Protein AF-A0A3N2QXW7-F1 (afdb_monomer)

Sequence (77 aa):
MADDKTHDPEKTPRKPGVLKVMQGILAGAFGVQSERHRHHDFSSSSPLPYIIGGILFLIVFVVSVALVVRWVLATQT

Secondary structure (DSSP, 8-state):
-------------PPPPHHHHHHHHHHHHTT---HHHHHHHTTSS-SHHHHHHHHHHHHHHHHHHHHHHHHHHHH--

Radius of gyration: 23.57 Å; Cα contacts (8 Å, |Δi|>4): 7; chains: 1; bounding box: 26×43×82 Å

Structure (mmCIF, N/CA/C/O backbone):
data_AF-A0A3N2QXW7-F1
#
_entry.id   AF-A0A3N2QXW7-F1
#
loop_
_atom_site.group_PDB
_atom_site.id
_atom_site.type_symbol
_atom_site.label_atom_id
_atom_site.label_alt_id
_atom_site.label_comp_id
_atom_site.label_asym_id
_atom_site.label_entity_id
_atom_site.label_seq_id
_atom_site.pdbx_PDB_ins_code
_atom_site.Cartn_x
_atom_site.Cartn_y
_atom_site.Cartn_z
_atom_site.occupancy
_atom_site.B_iso_or_equiv
_atom_site.auth_seq_id
_atom_site.auth_comp_id
_atom_site.auth_asym_id
_atom_site.auth_atom_id
_atom_site.pdbx_PDB_model_num
ATOM 1 N N . MET A 1 1 ? -5.155 -39.230 -55.330 1.00 47.28 1 MET A N 1
ATOM 2 C CA . MET A 1 1 ? -4.146 -38.543 -54.501 1.00 47.28 1 MET A CA 1
ATOM 3 C C . MET A 1 1 ? -4.843 -37.342 -53.882 1.00 47.28 1 MET A C 1
ATOM 5 O O . MET A 1 1 ? -5.031 -36.368 -54.589 1.00 47.28 1 MET A O 1
ATOM 9 N N . ALA A 1 2 ? -5.537 -37.424 -52.745 1.00 60.31 2 ALA A N 1
ATOM 10 C CA . ALA A 1 2 ? -5.126 -37.915 -51.423 1.00 60.31 2 ALA A CA 1
ATOM 11 C C . ALA A 1 2 ? -3.856 -37.212 -50.934 1.00 60.31 2 ALA A C 1
ATOM 13 O O . ALA A 1 2 ? -2.797 -37.543 -51.444 1.00 60.31 2 ALA A O 1
ATOM 14 N N . ASP A 1 3 ? -4.054 -36.235 -50.042 1.00 59.31 3 ASP A N 1
ATOM 15 C CA . ASP A 1 3 ? -3.195 -35.797 -48.924 1.00 59.31 3 ASP A CA 1
ATOM 16 C C . ASP A 1 3 ? -4.005 -34.705 -48.186 1.00 59.31 3 ASP A C 1
ATOM 18 O O . ASP A 1 3 ? -4.128 -33.571 -48.638 1.00 59.31 3 ASP A O 1
ATOM 22 N N . ASP A 1 4 ? -4.950 -35.073 -47.324 1.00 54.78 4 ASP A N 1
ATOM 23 C CA . ASP A 1 4 ? -4.763 -35.527 -45.934 1.00 54.78 4 ASP A CA 1
ATOM 24 C C . ASP A 1 4 ? -4.481 -34.376 -44.946 1.00 54.78 4 ASP A C 1
ATOM 26 O O . ASP A 1 4 ? -3.361 -33.983 -44.653 1.00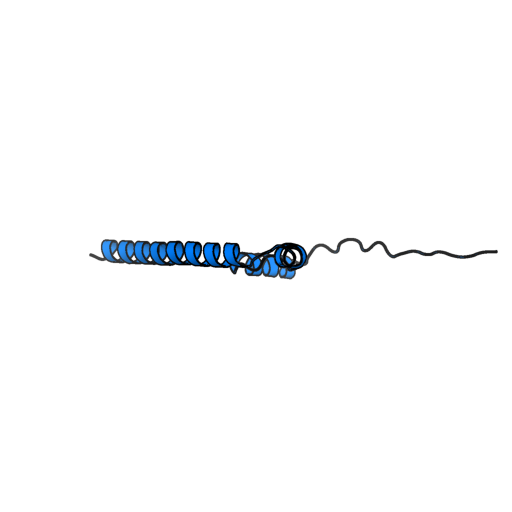 54.78 4 ASP A O 1
ATOM 30 N N . LYS A 1 5 ? -5.597 -33.796 -44.492 1.00 65.25 5 LYS A N 1
ATOM 31 C CA . LYS A 1 5 ? -5.933 -33.453 -43.101 1.00 65.25 5 LYS A CA 1
ATOM 32 C C . LYS A 1 5 ? -4.794 -33.023 -42.162 1.00 65.25 5 LYS A C 1
ATOM 34 O O . LYS A 1 5 ? -4.399 -33.772 -41.274 1.00 65.25 5 LYS A O 1
ATOM 39 N N . THR A 1 6 ? -4.514 -31.724 -42.131 1.00 50.94 6 THR A N 1
ATOM 40 C CA . THR A 1 6 ? -4.018 -31.080 -40.903 1.00 50.94 6 THR A CA 1
ATOM 41 C C . THR A 1 6 ? -5.208 -30.531 -40.115 1.00 50.94 6 THR A C 1
ATOM 43 O O . THR A 1 6 ? -5.614 -29.381 -40.251 1.00 50.94 6 THR A O 1
ATOM 46 N N . HIS A 1 7 ? -5.847 -31.404 -39.332 1.00 53.56 7 HIS A N 1
ATOM 47 C CA . HIS A 1 7 ? -6.648 -30.970 -38.190 1.00 53.56 7 HIS A CA 1
ATOM 48 C C . HIS A 1 7 ? -5.678 -30.512 -37.101 1.00 53.56 7 HIS A C 1
ATOM 50 O O . HIS A 1 7 ? -5.188 -31.333 -36.328 1.00 53.56 7 HIS A O 1
ATOM 56 N N . ASP A 1 8 ? -5.414 -29.212 -37.017 1.00 57.84 8 ASP A N 1
ATOM 57 C CA . ASP A 1 8 ? -4.968 -28.646 -35.751 1.00 57.84 8 ASP A CA 1
ATOM 58 C C . ASP A 1 8 ? -6.148 -28.765 -34.778 1.00 57.84 8 ASP A C 1
ATOM 60 O O . ASP A 1 8 ? -7.210 -28.197 -35.053 1.00 57.84 8 ASP A O 1
ATOM 64 N N . PRO A 1 9 ? -6.045 -29.527 -33.673 1.00 50.44 9 PRO A N 1
ATOM 65 C CA . PRO A 1 9 ? -7.120 -29.569 -32.705 1.00 50.44 9 PRO A CA 1
ATOM 66 C C . PRO A 1 9 ? -7.257 -28.166 -32.120 1.00 50.44 9 PRO A C 1
ATOM 68 O O . P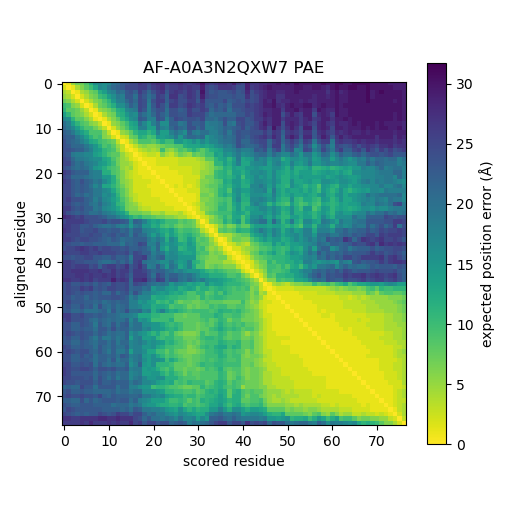RO A 1 9 ? -6.400 -27.692 -31.369 1.00 50.44 9 PRO A O 1
ATOM 71 N N . GLU A 1 10 ? -8.348 -27.507 -32.500 1.00 55.41 10 GLU A N 1
ATOM 72 C CA . GLU A 1 10 ? -8.894 -26.318 -31.871 1.00 55.41 10 GLU A CA 1
ATOM 73 C C . GLU A 1 10 ? -8.818 -26.515 -30.353 1.00 55.41 10 GLU A C 1
ATOM 75 O O . GLU A 1 10 ? -9.556 -27.307 -29.758 1.00 55.41 10 GLU A O 1
ATOM 80 N N . LYS A 1 11 ? -7.856 -25.846 -29.706 1.00 53.66 11 LYS A N 1
ATOM 81 C CA . LYS A 1 11 ? -7.754 -25.821 -28.249 1.00 53.66 11 LYS A CA 1
ATOM 82 C C . LYS A 1 11 ? -8.934 -25.002 -27.748 1.00 53.66 11 LYS A C 1
ATOM 84 O O . LYS A 1 11 ? -8.797 -23.810 -27.487 1.00 53.66 11 LYS A O 1
ATOM 89 N N . THR A 1 12 ? -10.092 -25.642 -27.624 1.00 56.22 12 THR A N 1
ATOM 90 C CA . THR A 1 12 ? -11.240 -25.088 -26.911 1.00 56.22 12 THR A CA 1
ATOM 91 C C . THR A 1 12 ? -10.717 -24.599 -25.559 1.00 56.22 12 THR A C 1
ATOM 93 O O . THR A 1 12 ? -10.099 -25.384 -24.829 1.00 56.22 12 THR A O 1
ATOM 96 N N . PRO A 1 13 ? -10.856 -23.303 -25.224 1.00 57.06 13 PRO A N 1
ATOM 97 C CA . PRO A 1 13 ? -10.303 -22.766 -23.994 1.00 57.06 13 PRO A CA 1
ATOM 98 C C . PRO A 1 13 ? -11.028 -23.446 -22.835 1.00 57.06 13 PRO A C 1
ATOM 100 O O . PRO A 1 13 ? -12.156 -23.094 -22.490 1.00 57.06 13 PRO A O 1
ATOM 103 N N . ARG A 1 14 ? -10.405 -24.480 -22.255 1.00 67.44 14 ARG A N 1
ATOM 104 C CA . ARG A 1 14 ? -10.924 -25.141 -21.059 1.00 67.44 14 ARG A CA 1
ATOM 105 C C . ARG A 1 14 ? -11.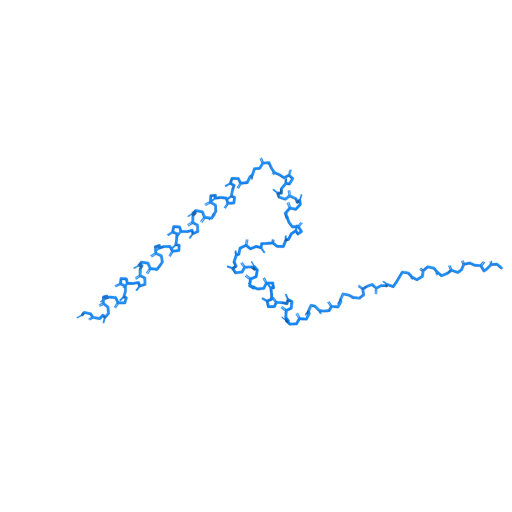100 -24.058 -20.009 1.00 67.44 14 ARG A C 1
ATOM 107 O O . ARG A 1 14 ? -10.125 -23.407 -19.626 1.00 67.44 14 ARG A O 1
ATOM 114 N N . LYS A 1 15 ? -12.351 -23.857 -19.583 1.00 65.00 15 LYS A N 1
ATOM 115 C CA . LYS A 1 15 ? -12.704 -22.901 -18.534 1.00 65.00 15 LYS A CA 1
ATOM 116 C C . LYS A 1 15 ? -11.728 -23.107 -17.371 1.00 65.00 15 LYS A C 1
ATOM 118 O O . LYS A 1 15 ? -11.554 -24.256 -16.953 1.00 65.00 15 LYS A O 1
ATOM 123 N N . PRO A 1 16 ? -11.042 -22.052 -16.898 1.00 67.69 16 PRO A N 1
ATOM 124 C CA . PRO A 1 16 ? -10.129 -22.184 -15.778 1.00 67.69 16 PRO A CA 1
ATOM 125 C C . PRO A 1 16 ? -10.879 -22.851 -14.629 1.00 67.69 16 PRO A C 1
ATOM 127 O O . PRO A 1 16 ? -11.958 -22.396 -14.251 1.00 67.69 16 PRO A O 1
ATOM 130 N N . GLY A 1 17 ? -10.349 -23.960 -14.113 1.00 82.94 17 GLY A N 1
ATOM 131 C CA . GLY A 1 17 ? -10.947 -24.601 -12.947 1.00 82.94 17 GLY A CA 1
ATOM 132 C C . GLY A 1 17 ? -11.032 -23.600 -11.794 1.00 82.94 17 GLY A C 1
ATOM 133 O O . GLY A 1 17 ? -10.202 -22.697 -11.700 1.00 82.94 17 GLY A O 1
ATOM 134 N N . VAL A 1 18 ? -12.007 -23.768 -10.902 1.00 84.00 18 VAL A N 1
ATOM 135 C CA . VAL A 1 18 ? -12.236 -22.871 -9.750 1.00 84.00 18 VAL A CA 1
ATOM 136 C C . VAL A 1 18 ? -10.950 -22.645 -8.942 1.00 84.00 18 VAL A C 1
ATOM 138 O O . VAL A 1 18 ? -10.642 -21.523 -8.551 1.00 84.00 18 VAL A O 1
ATOM 141 N N . LEU A 1 19 ? -10.128 -23.686 -8.805 1.00 78.81 19 LEU A N 1
ATOM 142 C CA . LEU A 1 19 ? -8.805 -23.615 -8.181 1.00 78.81 19 LEU A CA 1
ATOM 143 C C . LEU A 1 19 ? -7.841 -22.648 -8.888 1.00 78.81 19 LEU A C 1
ATOM 145 O O . LEU A 1 19 ? -7.125 -21.905 -8.226 1.00 78.81 19 LEU A O 1
ATOM 149 N N . LYS A 1 20 ? -7.848 -22.602 -10.223 1.00 74.25 20 LYS A N 1
ATOM 150 C CA . LYS A 1 20 ? -7.008 -21.697 -11.022 1.00 74.25 20 LYS A CA 1
ATOM 151 C C . LYS A 1 20 ? -7.484 -20.247 -10.927 1.00 74.25 20 LYS A C 1
ATOM 153 O O . LYS A 1 20 ? -6.674 -19.326 -10.949 1.00 74.25 20 LYS A O 1
ATOM 158 N N . VAL A 1 21 ? -8.793 -20.053 -10.779 1.00 74.69 21 VAL A N 1
ATOM 159 C CA . VAL A 1 21 ? -9.396 -18.739 -10.524 1.00 74.69 21 VAL A CA 1
ATOM 160 C C . VAL A 1 21 ? -9.004 -18.235 -9.132 1.00 74.69 21 VAL A C 1
ATOM 162 O O . VAL A 1 21 ? -8.539 -17.109 -9.000 1.00 74.69 21 VAL A O 1
ATOM 165 N N . MET A 1 22 ? -9.081 -19.086 -8.107 1.00 78.81 22 MET A N 1
ATOM 166 C CA . MET A 1 22 ? -8.683 -18.747 -6.737 1.00 78.81 22 MET A CA 1
ATOM 167 C C . MET A 1 22 ? -7.178 -18.453 -6.621 1.00 78.81 22 MET A C 1
ATOM 169 O O . MET A 1 22 ? -6.778 -17.495 -5.965 1.00 78.81 22 MET A O 1
ATOM 173 N N . GLN A 1 23 ? -6.343 -19.213 -7.335 1.00 72.00 23 GLN A N 1
ATOM 174 C CA . GLN A 1 23 ? -4.908 -18.937 -7.455 1.00 72.00 23 GLN A CA 1
ATOM 175 C C . GLN A 1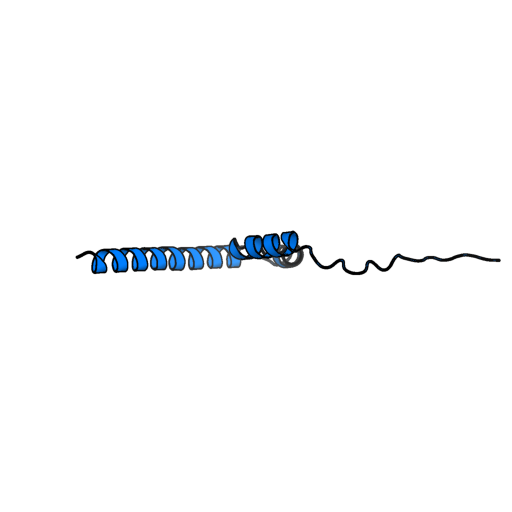 23 ? -4.624 -17.577 -8.110 1.00 72.00 23 GLN A C 1
ATOM 177 O O . GLN A 1 23 ? -3.718 -16.878 -7.669 1.00 72.00 23 GLN A O 1
ATOM 182 N N . GLY A 1 24 ? -5.412 -17.167 -9.110 1.00 67.69 24 GLY 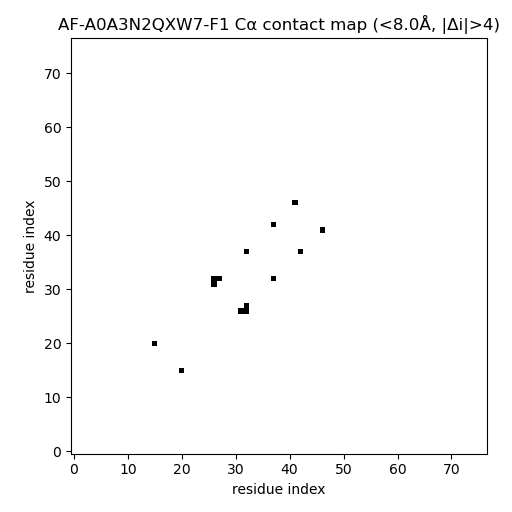A N 1
ATOM 183 C CA . GLY A 1 24 ? -5.308 -15.838 -9.724 1.00 67.69 24 GLY A CA 1
ATOM 184 C C . GLY A 1 24 ? -5.725 -14.701 -8.786 1.00 67.69 24 GLY A C 1
ATOM 185 O O . GLY A 1 24 ? -5.085 -13.653 -8.768 1.00 67.69 24 GLY A O 1
ATOM 186 N N . ILE A 1 25 ? -6.751 -14.924 -7.965 1.00 69.38 25 ILE A N 1
ATOM 187 C CA . ILE A 1 25 ? -7.221 -13.950 -6.969 1.00 69.38 25 ILE A CA 1
ATOM 188 C C . ILE A 1 25 ? -6.165 -13.744 -5.874 1.00 69.38 25 ILE A C 1
ATOM 190 O O . ILE A 1 25 ? -5.878 -1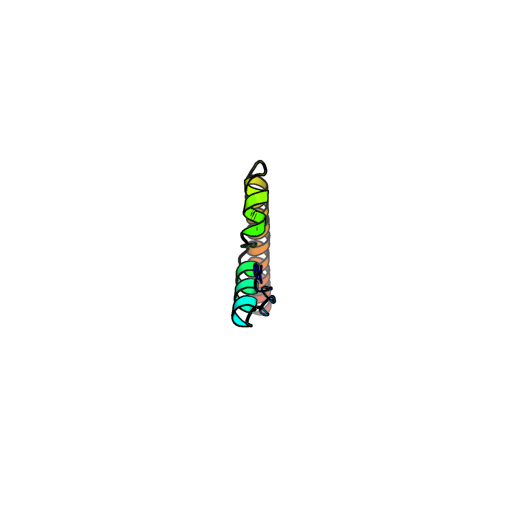2.609 -5.503 1.00 69.38 25 ILE A O 1
ATOM 194 N N . LEU A 1 26 ? -5.524 -14.821 -5.410 1.00 67.81 26 LEU A N 1
ATOM 195 C CA . LEU A 1 26 ? -4.433 -14.747 -4.433 1.00 67.81 26 LEU A CA 1
ATOM 196 C C . LEU A 1 26 ? -3.167 -14.114 -5.032 1.00 67.81 26 LEU A C 1
ATOM 198 O O . LEU A 1 26 ? -2.584 -13.222 -4.427 1.00 67.81 26 LEU A O 1
ATOM 202 N N . ALA A 1 27 ? -2.777 -14.499 -6.248 1.00 68.69 27 ALA A N 1
ATOM 203 C CA . ALA A 1 27 ? -1.673 -13.870 -6.976 1.00 68.69 27 ALA A CA 1
ATOM 204 C C . ALA A 1 27 ? -1.884 -12.350 -7.155 1.00 68.69 27 ALA A C 1
ATOM 206 O O . ALA A 1 27 ? -0.957 -11.565 -6.960 1.00 68.69 27 ALA A O 1
ATOM 207 N N . GLY A 1 28 ? -3.119 -11.927 -7.445 1.00 62.81 28 GLY A N 1
ATOM 208 C CA . GLY A 1 28 ? -3.503 -10.518 -7.536 1.00 62.81 28 GLY A CA 1
ATOM 209 C C . GLY A 1 28 ? -3.512 -9.784 -6.191 1.00 62.81 28 GLY A C 1
ATOM 210 O O . GLY A 1 28 ? -3.090 -8.634 -6.131 1.00 62.81 28 GLY A O 1
ATOM 211 N N . ALA A 1 29 ? -3.918 -10.443 -5.103 1.00 67.62 29 ALA A N 1
ATOM 212 C CA . ALA A 1 29 ? -3.926 -9.853 -3.761 1.00 67.62 29 ALA A CA 1
ATOM 213 C C . ALA A 1 29 ? -2.513 -9.606 -3.198 1.00 67.62 29 ALA A C 1
ATOM 215 O O . ALA A 1 29 ? -2.311 -8.672 -2.428 1.00 67.62 29 ALA A O 1
ATOM 216 N N . PHE A 1 30 ? -1.532 -10.412 -3.612 1.00 66.81 30 PHE A N 1
ATOM 217 C CA . PHE A 1 30 ? -0.126 -10.284 -3.212 1.00 66.81 30 PHE A CA 1
ATOM 218 C C . PHE A 1 30 ? 0.748 -9.535 -4.238 1.00 66.81 30 PHE A C 1
ATOM 220 O O . PHE A 1 30 ? 1.967 -9.483 -4.089 1.00 66.81 30 PHE A O 1
ATOM 227 N N . GLY A 1 31 ? 0.143 -8.925 -5.264 1.00 68.31 31 GLY A N 1
ATOM 228 C CA . GLY A 1 31 ? 0.825 -8.002 -6.178 1.00 68.31 31 GLY A CA 1
ATOM 229 C C . GLY A 1 31 ? 1.553 -8.640 -7.365 1.00 68.31 31 GLY A C 1
ATOM 230 O O . GLY A 1 31 ? 2.323 -7.956 -8.037 1.00 68.31 31 GLY A O 1
ATOM 231 N N . VAL A 1 32 ? 1.328 -9.920 -7.675 1.00 63.31 32 VAL A N 1
ATOM 232 C CA . VAL A 1 32 ? 1.976 -10.572 -8.823 1.00 63.31 32 VAL A CA 1
ATOM 233 C C . VAL A 1 32 ? 1.034 -10.638 -10.017 1.00 63.31 32 VAL A C 1
ATOM 235 O O . VAL A 1 32 ? 0.274 -11.581 -10.241 1.00 63.31 32 VAL A O 1
ATOM 238 N N . GLN A 1 33 ? 1.110 -9.580 -10.817 1.00 60.06 33 GLN A N 1
ATOM 239 C CA . GLN A 1 33 ? 0.539 -9.541 -12.152 1.00 60.06 33 GLN A CA 1
ATOM 240 C C . GLN A 1 33 ? 1.105 -10.695 -12.998 1.00 60.06 33 GLN A C 1
ATOM 242 O O . GLN A 1 33 ? 2.292 -11.026 -12.931 1.00 60.06 33 GLN A O 1
ATOM 247 N N . SER A 1 34 ? 0.224 -11.316 -13.788 1.00 59.56 34 SER A N 1
ATOM 248 C CA . SER A 1 34 ? 0.539 -12.411 -14.709 1.00 59.56 34 SER A CA 1
ATOM 249 C C . SER A 1 34 ? 1.783 -12.100 -15.550 1.00 59.56 34 SER A C 1
ATOM 251 O O . SER A 1 34 ? 1.876 -11.038 -16.166 1.00 59.56 34 SER A O 1
ATOM 253 N N . GLU A 1 35 ? 2.695 -13.073 -15.620 1.00 54.25 35 GLU A N 1
ATOM 254 C CA . GLU A 1 35 ? 3.962 -13.089 -16.370 1.00 54.25 35 GLU A CA 1
ATOM 255 C C . GLU A 1 35 ? 3.849 -12.603 -17.832 1.00 54.25 35 GLU A C 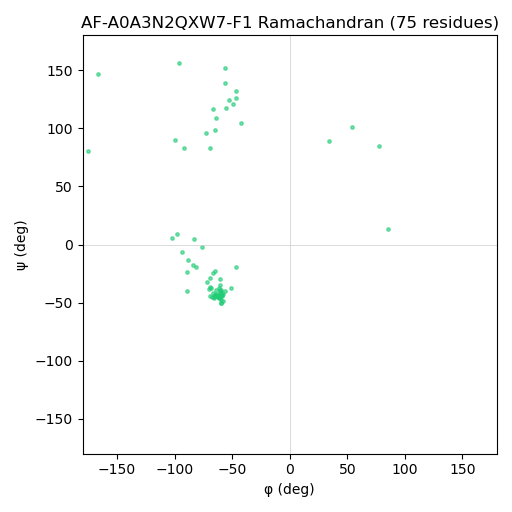1
ATOM 257 O O . GLU A 1 35 ? 4.816 -12.135 -18.425 1.00 54.25 35 GLU A O 1
ATOM 262 N N . ARG A 1 36 ? 2.636 -12.607 -18.397 1.00 53.97 36 ARG A N 1
ATOM 263 C CA . ARG A 1 36 ? 2.333 -12.051 -19.721 1.00 53.97 36 ARG A CA 1
ATOM 264 C C . ARG A 1 36 ? 2.620 -10.550 -19.860 1.00 53.97 36 ARG A C 1
ATOM 266 O O . ARG A 1 36 ? 2.939 -10.123 -20.962 1.00 53.97 36 ARG A O 1
ATOM 273 N N . HIS A 1 37 ? 2.525 -9.774 -18.779 1.00 53.66 37 HIS A N 1
ATOM 274 C CA . HIS A 1 37 ? 2.846 -8.337 -18.785 1.00 53.66 37 HIS A CA 1
ATOM 275 C C . HIS A 1 37 ? 4.323 -8.070 -18.474 1.00 53.66 37 HIS A C 1
ATOM 277 O O . HIS A 1 37 ? 4.889 -7.096 -18.953 1.00 53.66 37 HIS A O 1
ATOM 283 N N . ARG A 1 38 ? 4.998 -8.999 -17.785 1.00 56.69 38 ARG A N 1
ATOM 284 C CA . ARG A 1 38 ? 6.430 -8.903 -17.471 1.00 56.69 38 ARG A CA 1
ATOM 285 C C . ARG A 1 38 ? 7.318 -8.848 -18.703 1.00 56.69 38 ARG A C 1
ATOM 287 O O . ARG A 1 38 ? 8.278 -8.100 -18.703 1.00 56.69 38 ARG A O 1
ATOM 294 N N . HIS A 1 39 ? 7.028 -9.605 -19.756 1.00 53.97 39 HIS A N 1
ATOM 295 C CA . HIS A 1 39 ? 7.881 -9.576 -20.952 1.00 53.97 39 HIS A CA 1
ATOM 296 C C . HIS A 1 39 ? 7.839 -8.232 -21.692 1.00 53.97 39 HIS A C 1
ATOM 298 O O . HIS A 1 39 ? 8.806 -7.889 -22.361 1.00 53.97 39 HIS A O 1
ATOM 304 N N . HIS A 1 40 ? 6.758 -7.465 -21.530 1.00 55.38 40 HIS A N 1
ATOM 305 C CA . HIS A 1 40 ? 6.617 -6.119 -22.079 1.00 55.38 40 HIS A CA 1
ATOM 306 C C . HIS A 1 40 ? 7.151 -5.058 -21.096 1.00 55.38 40 HIS A C 1
ATOM 308 O O . HIS A 1 40 ? 7.899 -4.164 -21.490 1.00 55.38 40 HIS A O 1
ATOM 314 N N . ASP A 1 41 ? 6.890 -5.223 -19.799 1.00 54.59 41 ASP A N 1
ATOM 315 C CA . ASP A 1 41 ? 7.300 -4.279 -18.751 1.00 54.59 41 ASP A CA 1
ATOM 316 C C . ASP A 1 41 ? 8.759 -4.436 -18.288 1.00 54.59 41 ASP A C 1
ATOM 318 O O . ASP A 1 41 ? 9.335 -3.505 -17.739 1.00 54.59 41 ASP A O 1
ATOM 322 N N . PHE A 1 42 ? 9.390 -5.585 -18.544 1.00 56.59 42 PHE A N 1
ATOM 323 C CA . PHE A 1 42 ? 10.840 -5.782 -18.414 1.00 56.59 42 PHE A CA 1
ATOM 324 C C . PHE A 1 42 ? 11.596 -5.545 -19.723 1.00 56.59 42 PHE A C 1
ATOM 326 O O . PHE A 1 42 ? 12.824 -5.558 -19.726 1.00 56.59 42 PHE A O 1
ATOM 333 N N . SER A 1 43 ? 10.877 -5.328 -20.829 1.00 56.56 43 SER A N 1
ATOM 334 C CA . SER A 1 43 ? 11.453 -4.762 -22.053 1.00 56.56 43 SER A CA 1
ATOM 335 C C . SER A 1 43 ? 11.405 -3.228 -22.070 1.00 56.56 43 SER A C 1
ATOM 337 O O . SER A 1 43 ? 12.095 -2.605 -22.874 1.00 56.56 43 SER A O 1
ATOM 339 N N . SER A 1 44 ? 10.631 -2.612 -21.166 1.00 57.22 44 SER A N 1
ATOM 340 C CA . SER A 1 44 ? 10.592 -1.167 -20.940 1.00 57.22 44 SER A CA 1
ATOM 341 C C . SER A 1 44 ? 11.501 -0.748 -19.767 1.00 57.22 44 SER A C 1
ATOM 343 O O . SER A 1 44 ? 11.910 -1.544 -18.925 1.00 57.22 44 SER A O 1
ATOM 345 N N . SER A 1 45 ? 11.933 0.512 -19.780 1.00 61.59 45 SER A N 1
ATOM 346 C CA . SER A 1 45 ? 13.298 0.932 -19.430 1.00 61.59 45 SER A CA 1
ATOM 347 C C . SER A 1 45 ? 13.659 1.141 -17.951 1.00 61.59 45 SER A C 1
ATOM 349 O O . SER A 1 45 ? 14.790 1.550 -17.697 1.00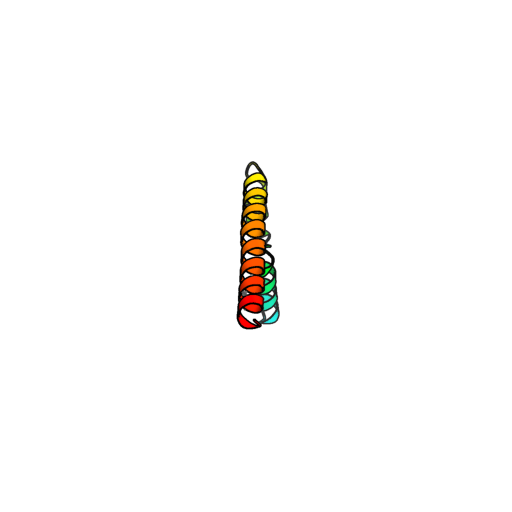 61.59 45 SER A O 1
ATOM 351 N N . SER A 1 46 ? 12.805 0.868 -16.953 1.00 67.75 46 SER A N 1
ATOM 352 C CA . SER A 1 46 ? 13.296 0.799 -15.560 1.00 67.75 46 SER A CA 1
ATOM 353 C C . SER A 1 46 ? 12.312 0.161 -14.564 1.00 67.75 46 SER A C 1
ATOM 355 O O . SER A 1 46 ? 11.108 0.399 -14.650 1.00 67.75 46 SER A O 1
ATOM 357 N N . PRO A 1 47 ? 12.811 -0.556 -13.536 1.00 72.12 47 PRO A N 1
ATOM 358 C CA . PRO A 1 47 ? 11.995 -1.109 -12.448 1.00 72.12 47 PRO A CA 1
ATOM 359 C C . PRO A 1 47 ? 11.544 -0.059 -11.411 1.00 72.12 47 PRO A C 1
ATOM 361 O O . PRO A 1 47 ? 10.828 -0.389 -10.465 1.00 72.12 47 PRO A O 1
ATOM 364 N N . LEU A 1 48 ? 11.960 1.203 -11.558 1.00 80.75 48 LEU A N 1
ATOM 365 C CA . LEU A 1 48 ? 11.724 2.274 -10.584 1.00 80.75 48 LEU A CA 1
ATOM 366 C C . LEU A 1 48 ? 10.239 2.538 -10.266 1.00 80.75 48 LEU A C 1
ATOM 368 O O . LEU A 1 48 ? 9.926 2.679 -9.082 1.00 80.75 48 LEU A O 1
ATOM 372 N N . PRO A 1 49 ? 9.304 2.561 -11.239 1.00 77.62 49 PRO A N 1
ATOM 373 C CA . PRO A 1 49 ? 7.893 2.828 -10.951 1.00 77.62 49 PRO A CA 1
ATOM 374 C C . PRO A 1 49 ? 7.264 1.799 -10.002 1.00 77.62 49 PRO A C 1
ATOM 376 O O . PRO A 1 49 ? 6.458 2.156 -9.145 1.00 77.62 49 PRO A O 1
ATOM 379 N N . TYR A 1 50 ? 7.681 0.534 -10.098 1.00 75.00 50 TYR A N 1
ATOM 380 C CA . TYR A 1 50 ? 7.191 -0.547 -9.240 1.00 75.00 50 TYR A CA 1
ATOM 381 C C . TYR A 1 50 ? 7.686 -0.412 -7.798 1.00 75.00 50 TYR A C 1
ATOM 383 O O . TYR A 1 50 ? 6.928 -0.643 -6.859 1.00 75.00 50 TYR A O 1
ATOM 391 N N . ILE A 1 51 ? 8.940 0.010 -7.616 1.00 80.69 51 ILE A N 1
ATOM 392 C CA . ILE A 1 51 ? 9.530 0.245 -6.290 1.00 80.69 51 ILE A CA 1
ATOM 393 C C . ILE A 1 51 ? 8.820 1.413 -5.602 1.00 80.69 51 ILE A C 1
ATOM 395 O O . ILE A 1 51 ? 8.429 1.306 -4.442 1.00 80.69 51 ILE A O 1
ATOM 399 N N . ILE A 1 52 ? 8.599 2.508 -6.332 1.00 86.62 52 ILE A N 1
ATOM 400 C CA . ILE A 1 52 ? 7.886 3.681 -5.815 1.00 86.62 52 ILE A CA 1
ATOM 401 C C . ILE A 1 52 ? 6.447 3.307 -5.441 1.00 86.62 52 ILE A C 1
ATOM 403 O O . ILE A 1 52 ? 5.993 3.646 -4.348 1.00 86.62 52 ILE A O 1
ATOM 407 N N . GLY A 1 53 ? 5.752 2.556 -6.302 1.00 85.19 53 GLY A N 1
ATOM 408 C CA . GLY A 1 53 ? 4.408 2.051 -6.018 1.00 85.19 53 GLY A CA 1
ATOM 409 C C . GLY A 1 53 ? 4.358 1.178 -4.761 1.00 85.19 53 GLY A C 1
ATOM 410 O O . GLY A 1 53 ? 3.479 1.362 -3.921 1.00 85.19 53 GLY A O 1
ATOM 411 N N . GLY A 1 54 ? 5.338 0.287 -4.586 1.00 82.31 54 GLY A N 1
ATOM 412 C CA . GLY A 1 54 ? 5.454 -0.563 -3.399 1.00 82.31 54 GLY A CA 1
ATOM 413 C C . GLY A 1 54 ? 5.704 0.224 -2.110 1.00 82.31 54 GLY A C 1
ATOM 414 O O . GLY A 1 54 ? 5.070 -0.048 -1.093 1.00 82.31 54 GLY A O 1
ATOM 415 N N . ILE A 1 55 ? 6.574 1.236 -2.150 1.00 92.56 55 ILE A N 1
ATOM 416 C CA . ILE A 1 55 ? 6.852 2.101 -0.992 1.00 92.56 55 ILE A CA 1
ATOM 417 C C . ILE A 1 55 ? 5.613 2.918 -0.618 1.00 92.56 55 ILE A C 1
ATOM 419 O O . ILE A 1 55 ? 5.254 2.990 0.558 1.00 92.56 55 ILE A O 1
ATOM 423 N N . LEU A 1 56 ? 4.930 3.503 -1.605 1.00 91.56 56 LEU A N 1
ATOM 424 C CA . LEU A 1 56 ? 3.709 4.269 -1.369 1.00 91.56 56 LEU A CA 1
ATOM 425 C C . LEU A 1 56 ? 2.613 3.389 -0.753 1.00 91.56 56 LEU A C 1
ATOM 427 O O . LEU A 1 56 ? 1.991 3.778 0.236 1.00 91.56 56 LEU A O 1
ATOM 431 N N . PHE A 1 57 ? 2.426 2.182 -1.291 1.00 87.00 57 PHE A N 1
ATOM 432 C CA . PHE A 1 57 ? 1.503 1.193 -0.741 1.00 87.00 57 PHE A CA 1
ATOM 433 C C . PHE A 1 57 ? 1.850 0.830 0.709 1.00 87.00 57 PHE A C 1
ATOM 435 O O . PHE A 1 57 ? 0.966 0.812 1.565 1.00 87.00 57 PHE A O 1
ATOM 442 N N . LEU A 1 58 ? 3.132 0.604 1.011 1.00 91.88 58 LEU A N 1
ATOM 443 C CA . LEU A 1 58 ? 3.590 0.263 2.357 1.00 91.88 58 LEU A CA 1
ATOM 444 C C . LEU A 1 58 ? 3.295 1.378 3.369 1.00 91.88 58 LEU A C 1
ATOM 446 O O . LEU A 1 58 ? 2.827 1.095 4.471 1.00 91.88 58 LEU A O 1
ATOM 450 N N . ILE A 1 59 ? 3.528 2.639 2.999 1.00 97.25 59 ILE A N 1
ATOM 451 C CA . ILE A 1 59 ? 3.231 3.790 3.864 1.00 97.25 59 ILE A CA 1
ATOM 452 C C . ILE A 1 59 ? 1.737 3.827 4.200 1.00 97.25 59 ILE A C 1
ATOM 454 O O . ILE A 1 59 ? 1.365 3.902 5.372 1.00 97.25 59 ILE A O 1
ATOM 458 N N . VAL A 1 60 ? 0.879 3.729 3.180 1.00 95.38 60 VAL A N 1
ATOM 459 C CA . VAL A 1 60 ? -0.580 3.720 3.357 1.00 95.38 60 VAL A CA 1
ATOM 460 C C . VAL A 1 60 ? -1.014 2.550 4.241 1.00 95.38 60 VAL A C 1
ATOM 462 O O . VAL A 1 60 ? -1.822 2.733 5.153 1.00 95.38 60 VAL A O 1
ATOM 465 N N . PHE A 1 61 ? -0.443 1.364 4.024 1.00 93.00 61 PHE A N 1
ATOM 466 C CA . PHE A 1 61 ? -0.734 0.175 4.816 1.00 93.00 61 PHE A CA 1
ATOM 467 C C . PHE A 1 61 ? -0.399 0.380 6.299 1.00 93.00 61 PHE A C 1
ATOM 469 O O . PHE A 1 61 ? -1.261 0.177 7.155 1.00 93.00 61 PHE A O 1
ATOM 476 N N . VAL A 1 62 ? 0.802 0.864 6.620 1.00 96.75 62 VAL A N 1
ATOM 477 C CA . VAL A 1 62 ? 1.219 1.115 8.011 1.00 96.75 62 VAL A CA 1
ATOM 478 C C . VAL A 1 62 ? 0.318 2.149 8.688 1.00 96.75 62 VAL A C 1
ATOM 480 O O . VAL A 1 62 ? -0.132 1.925 9.812 1.00 96.75 62 VAL A O 1
ATOM 483 N N . VAL A 1 63 ? 0.003 3.251 8.001 1.00 97.88 63 VAL A N 1
ATOM 484 C CA . VAL A 1 63 ? -0.913 4.276 8.526 1.00 97.88 63 VAL A CA 1
ATOM 485 C C . VAL A 1 63 ? -2.292 3.681 8.804 1.00 97.88 63 VAL A C 1
ATOM 487 O O . VAL A 1 63 ? -2.863 3.940 9.862 1.00 97.88 63 VAL A O 1
ATOM 490 N N . SER A 1 64 ? -2.811 2.851 7.897 1.00 97.00 64 SER A N 1
ATOM 491 C CA . SER A 1 64 ? -4.119 2.212 8.068 1.00 97.00 64 SER A CA 1
ATOM 492 C C . SER A 1 64 ? -4.168 1.330 9.319 1.00 97.00 64 SER A C 1
ATOM 494 O O . SER A 1 64 ? -5.082 1.470 10.131 1.00 97.00 64 SER A O 1
ATOM 496 N N . VAL A 1 65 ? -3.142 0.500 9.545 1.00 97.25 65 VAL A N 1
ATOM 497 C CA . VAL A 1 65 ? -3.050 -0.357 10.736 1.00 97.25 65 VAL A CA 1
ATOM 498 C C . VAL A 1 65 ? -2.931 0.496 11.996 1.00 97.25 65 VAL A C 1
ATOM 500 O O . VAL A 1 65 ? -3.624 0.240 12.978 1.00 97.25 65 VAL A O 1
ATOM 503 N N . ALA A 1 66 ? -2.109 1.548 11.970 1.00 97.31 66 ALA A N 1
ATOM 504 C CA . ALA A 1 66 ? -1.956 2.454 13.103 1.00 97.31 66 ALA A CA 1
ATOM 505 C C . ALA A 1 66 ? -3.278 3.145 13.476 1.00 97.31 66 ALA A C 1
ATOM 507 O O . ALA A 1 66 ? -3.595 3.263 14.659 1.00 97.31 66 ALA A O 1
ATOM 508 N N . LEU A 1 67 ? -4.073 3.570 12.491 1.00 97.12 67 LEU A N 1
ATOM 509 C CA . LEU A 1 67 ? -5.395 4.154 12.726 1.00 97.12 67 LEU A CA 1
ATOM 510 C C . LEU A 1 67 ? -6.356 3.148 13.359 1.00 97.12 67 LEU A C 1
ATOM 512 O O . LEU A 1 67 ? -7.027 3.496 14.328 1.00 97.12 67 LEU A O 1
ATOM 516 N N . VAL A 1 68 ? -6.383 1.906 12.864 1.00 97.38 68 VAL A N 1
ATOM 517 C CA . VAL A 1 68 ? -7.198 0.831 13.451 1.00 97.38 68 VAL A CA 1
ATOM 518 C C .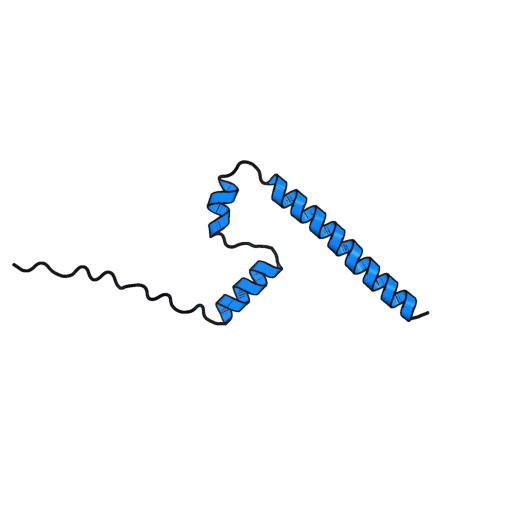 VAL A 1 68 ? -6.799 0.592 14.903 1.00 97.38 68 VAL A C 1
ATOM 520 O O . VAL A 1 68 ? -7.660 0.575 15.775 1.00 97.38 68 VAL A O 1
ATOM 523 N N . VAL A 1 69 ? -5.500 0.480 15.187 1.00 97.00 69 VAL A N 1
ATOM 524 C CA . VAL A 1 69 ? -4.993 0.306 16.555 1.00 97.00 69 VAL A CA 1
ATOM 525 C C . VAL A 1 69 ? -5.434 1.466 17.442 1.00 97.00 69 VAL A C 1
ATOM 527 O O . VAL A 1 69 ? -6.001 1.243 18.507 1.00 97.00 69 VAL A O 1
ATOM 530 N N . ARG A 1 70 ? -5.250 2.712 16.993 1.00 96.06 70 ARG A N 1
ATOM 531 C CA . ARG A 1 70 ? -5.679 3.893 17.753 1.00 96.06 70 ARG A CA 1
ATOM 532 C C . ARG A 1 70 ? -7.183 3.906 18.011 1.00 96.06 70 ARG A C 1
ATOM 534 O O . ARG A 1 70 ? -7.593 4.261 19.110 1.00 96.06 70 ARG A O 1
ATOM 541 N N . TRP A 1 71 ? -7.988 3.522 17.025 1.00 96.25 71 TRP A N 1
ATOM 542 C CA . TRP A 1 71 ? -9.441 3.444 17.155 1.00 96.25 71 TRP A CA 1
ATOM 543 C C . TRP A 1 71 ? -9.865 2.383 18.174 1.00 96.25 71 TRP A C 1
ATOM 545 O O . TRP A 1 71 ? -10.695 2.654 19.040 1.00 96.25 71 TRP A O 1
ATOM 555 N N . VAL A 1 72 ? -9.232 1.209 18.130 1.00 96.56 72 VAL A N 1
ATOM 556 C CA . VAL A 1 72 ? -9.458 0.137 19.105 1.00 96.56 72 VAL A CA 1
ATOM 557 C C . VAL A 1 72 ? -9.075 0.592 20.514 1.00 96.56 72 VAL A C 1
ATOM 559 O O . VAL A 1 72 ? -9.867 0.403 21.430 1.00 96.56 72 VAL A O 1
ATOM 562 N N . LEU A 1 73 ? -7.918 1.239 20.702 1.00 95.19 73 LEU A N 1
ATOM 563 C CA . LEU A 1 73 ? -7.519 1.752 22.020 1.00 95.19 73 LEU A CA 1
ATOM 564 C C . LEU A 1 73 ? -8.494 2.811 22.545 1.00 95.19 73 LEU A C 1
ATOM 566 O O . LEU A 1 73 ? -8.881 2.742 23.704 1.00 95.19 73 LEU A O 1
ATOM 570 N N . ALA A 1 74 ? -8.918 3.750 21.696 1.00 92.69 74 ALA A N 1
ATOM 571 C CA . ALA A 1 74 ? -9.866 4.798 22.077 1.00 92.69 74 ALA A CA 1
ATOM 572 C C . ALA A 1 74 ? -11.257 4.254 22.446 1.00 92.69 74 ALA A C 1
ATOM 574 O O . ALA A 1 74 ? -12.008 4.927 23.138 1.00 92.69 74 ALA A O 1
ATOM 575 N N . THR A 1 75 ? -11.608 3.057 21.972 1.00 90.75 75 THR A N 1
ATOM 576 C CA . THR A 1 75 ? -12.887 2.400 22.290 1.00 90.75 75 THR A CA 1
ATOM 577 C C . THR A 1 75 ? -12.830 1.631 23.620 1.00 90.75 75 THR A C 1
ATOM 579 O O . THR A 1 75 ? -13.871 1.307 24.178 1.00 90.75 75 THR A O 1
ATOM 582 N N . GLN A 1 76 ? -11.630 1.329 24.131 1.00 73.56 76 GLN A N 1
ATOM 583 C CA . GLN A 1 76 ? -11.406 0.532 25.348 1.00 73.56 76 GLN A CA 1
ATOM 584 C C . GLN A 1 76 ? -11.057 1.383 26.586 1.00 73.56 76 GLN A C 1
ATOM 586 O O . GLN A 1 76 ? -10.723 0.830 27.634 1.00 73.56 76 GLN A O 1
ATOM 591 N N . THR A 1 77 ? -11.111 2.711 26.460 1.00 58.47 77 THR A N 1
ATOM 592 C CA . THR A 1 77 ? -10.936 3.700 27.539 1.00 58.47 77 THR A CA 1
ATOM 593 C C . THR A 1 77 ? -12.217 4.481 27.742 1.00 58.47 77 THR A C 1
ATOM 595 O O . THR A 1 77 ? -12.617 4.656 28.911 1.00 58.47 77 THR A O 1
#

pLDDT: mean 73.22, std 16.01, range [47.28, 97.88]

Mean predicted aligned error: 14.54 Å

Solvent-accessible surface area (backbone atoms only — not comparable to full-atom values): 4907 Å² total; per-residue (Å²): 134,88,84,82,84,83,76,74,78,77,76,70,80,72,74,74,50,71,68,56,51,51,51,50,52,52,35,54,74,74,71,51,73,64,70,83,53,46,68,56,57,70,69,42,96,62,72,60,67,59,54,53,51,51,53,54,51,49,55,54,51,54,52,51,52,52,50,52,52,50,52,54,54,66,72,76,110

Foldseek 3Di:
DDDDDPPPPPPPPDDQPPVSVVVVVVCVVVPNDDCVCVVVVVVDDDPVVVVVVVVVVVVVVVVVVVVVVVVVVVVVD